Protein AF-A0AA35YZM8-F1 (afdb_monomer)

Radius of gyration: 15.45 Å; Cα contacts (8 Å, |Δi|>4): 101; chains: 1; bounding box: 38×28×40 Å

Nearest PDB structures (foldseek):
  7d4c-assembly1_A-2  TM=4.946E-01  e=1.809E+00  Trichoderma viride
  7c3h-assembly1_B  TM=4.904E-01  e=2.523E+00  Trichoderma viride
  3m4a-assembly1_A  TM=4.703E-01  e=7.823E+00  Deinococcus radiodurans
  7tgn-assembly2_D  TM=3.824E-01  e=3.293E+00  Streptomyces violaceus
  2x0q-assembly1_A  TM=4.497E-01  e=8.361E+00  Bordetella bronchiseptica

Organism: Lactuca saligna (NCBI:txid75948)

Sequence (103 aa):
MYKELVIEFLATMTFSRKDGIYPNNNLTFCLGGERRTLSLADFTLRMGIYLSSEVHSKPNQQYIAGFLRNIEGFKVDLHWNAIVNGVYEKGTAQESNIRSPIH

Structure (mmCIF, N/CA/C/O backbone):
data_AF-A0AA35YZM8-F1
#
_entry.id   AF-A0AA35YZM8-F1
#
loop_
_atom_site.group_PDB
_atom_site.id
_atom_site.type_symbol
_atom_site.label_atom_id
_atom_site.label_alt_id
_atom_site.label_comp_id
_atom_site.label_asym_id
_atom_site.label_entity_id
_atom_site.label_seq_id
_atom_site.pdbx_PDB_ins_code
_atom_site.Cartn_x
_atom_site.Cartn_y
_atom_site.Cartn_z
_atom_site.occupancy
_atom_site.B_iso_or_equiv
_atom_site.auth_seq_id
_atom_site.auth_comp_id
_atom_site.auth_asym_id
_atom_site.auth_atom_id
_atom_site.pdbx_PDB_model_num
ATOM 1 N N . MET A 1 1 ? -6.212 4.476 22.472 1.00 55.34 1 MET A N 1
ATOM 2 C CA . MET A 1 1 ? -7.465 4.763 21.748 1.00 55.34 1 MET A CA 1
ATOM 3 C C . MET A 1 1 ? -7.122 4.893 20.271 1.00 55.34 1 MET A C 1
ATOM 5 O O . MET A 1 1 ? -6.825 5.991 19.850 1.00 55.34 1 MET A O 1
ATOM 9 N N . TYR A 1 2 ? -7.000 3.765 19.564 1.00 70.56 2 TYR A N 1
ATOM 10 C CA . TYR A 1 2 ? -6.620 3.659 18.132 1.00 70.56 2 TYR A CA 1
ATOM 11 C C . TYR A 1 2 ? -6.721 2.200 17.649 1.00 70.56 2 TYR A C 1
ATOM 13 O O . TYR A 1 2 ? -6.815 1.956 16.452 1.00 70.56 2 TYR A O 1
ATOM 21 N N . LYS A 1 3 ? -6.726 1.217 18.565 1.00 86.25 3 LYS A N 1
ATOM 22 C CA . LYS A 1 3 ? -6.845 -0.212 18.241 1.00 86.25 3 LYS A CA 1
ATOM 23 C C . LYS A 1 3 ? -8.129 -0.516 17.469 1.00 86.25 3 LYS A C 1
ATOM 25 O O . LYS A 1 3 ? -8.097 -1.300 16.533 1.00 86.25 3 LYS A O 1
ATOM 30 N N . GLU A 1 4 ? -9.230 0.126 17.834 1.00 87.88 4 GLU A N 1
ATOM 31 C CA . GLU A 1 4 ? -10.535 -0.020 17.192 1.00 87.88 4 GLU A CA 1
ATOM 32 C C . GLU A 1 4 ? -10.489 0.445 15.732 1.00 87.88 4 GLU A C 1
ATOM 34 O O . GLU A 1 4 ? -10.966 -0.260 14.851 1.00 87.88 4 GLU A O 1
ATOM 39 N N . LEU A 1 5 ? -9.825 1.575 15.469 1.00 85.94 5 LEU A N 1
ATOM 40 C CA . LEU A 1 5 ? -9.623 2.110 14.120 1.00 85.94 5 LEU A CA 1
ATOM 41 C C . LEU A 1 5 ? -8.694 1.223 13.282 1.00 85.94 5 LEU A C 1
ATOM 43 O O . LEU A 1 5 ? -8.936 1.020 12.097 1.00 85.94 5 LEU A O 1
ATOM 47 N N . VAL A 1 6 ? -7.652 0.656 13.897 1.00 85.75 6 VAL A N 1
ATOM 48 C CA . VAL A 1 6 ? -6.757 -0.302 13.230 1.00 85.75 6 VAL A CA 1
ATOM 49 C C . VAL A 1 6 ? -7.501 -1.592 12.886 1.00 85.75 6 VAL A C 1
ATOM 51 O O . VAL A 1 6 ? -7.370 -2.092 11.774 1.00 85.75 6 VAL A O 1
ATOM 54 N N . ILE A 1 7 ? -8.304 -2.124 13.811 1.00 88.94 7 ILE A N 1
ATOM 55 C CA . ILE A 1 7 ? -9.121 -3.320 13.569 1.00 88.94 7 ILE A CA 1
ATOM 56 C C . ILE A 1 7 ? -10.137 -3.052 12.459 1.00 88.94 7 ILE A C 1
ATOM 58 O O . ILE A 1 7 ? -10.265 -3.874 11.557 1.00 88.94 7 ILE A O 1
ATOM 62 N N . GLU A 1 8 ? -10.829 -1.913 12.497 1.00 91.12 8 GLU A N 1
ATOM 63 C CA . GLU A 1 8 ? -11.787 -1.527 11.461 1.00 91.12 8 GLU A CA 1
ATOM 64 C C . GLU A 1 8 ? -11.110 -1.430 10.092 1.00 91.12 8 GLU A C 1
ATOM 66 O O . GLU A 1 8 ? -11.586 -2.038 9.132 1.00 91.12 8 GLU A O 1
ATOM 71 N N . PHE A 1 9 ? -9.970 -0.741 10.011 1.00 89.69 9 PHE A N 1
ATOM 72 C CA . PHE A 1 9 ? -9.183 -0.652 8.788 1.00 89.69 9 PHE A CA 1
ATOM 73 C C . PHE A 1 9 ? -8.826 -2.048 8.261 1.00 89.69 9 PHE A C 1
ATOM 75 O O . PHE A 1 9 ? -9.155 -2.379 7.125 1.00 89.69 9 PHE A O 1
ATOM 82 N N . LEU A 1 10 ? -8.220 -2.898 9.096 1.00 87.31 10 LEU A N 1
ATOM 83 C CA . LEU A 1 10 ? -7.782 -4.239 8.698 1.00 87.31 10 LEU A CA 1
ATOM 84 C C . LEU A 1 10 ? -8.948 -5.147 8.285 1.00 87.31 10 LEU A C 1
ATOM 86 O O . LEU A 1 10 ? -8.799 -5.940 7.359 1.00 87.31 10 LEU A O 1
ATOM 90 N N . ALA A 1 11 ? -10.104 -5.028 8.939 1.00 90.94 11 ALA A N 1
ATOM 91 C CA . ALA A 1 11 ? -11.284 -5.841 8.650 1.00 90.94 11 ALA A CA 1
ATOM 92 C C . ALA A 1 11 ? -12.032 -5.405 7.379 1.00 90.94 11 ALA A C 1
ATOM 94 O O . ALA A 1 11 ? -12.797 -6.189 6.819 1.00 90.94 11 ALA A O 1
ATOM 95 N N . THR A 1 12 ? -11.847 -4.161 6.933 1.00 92.56 12 THR A N 1
ATOM 96 C CA . THR A 1 12 ? -12.625 -3.567 5.830 1.00 92.56 12 THR A CA 1
ATOM 97 C C . THR A 1 12 ? -11.790 -3.207 4.607 1.00 92.56 12 THR A C 1
ATOM 99 O O . THR A 1 12 ? -12.354 -2.867 3.563 1.00 92.56 12 THR A O 1
ATOM 102 N N . MET A 1 13 ? -10.462 -3.278 4.712 1.00 89.94 13 MET A N 1
ATOM 103 C CA . MET A 1 13 ? -9.557 -2.980 3.615 1.00 89.94 13 MET A CA 1
ATOM 104 C C . MET A 1 13 ? -9.756 -3.959 2.454 1.00 89.94 13 MET A C 1
ATOM 106 O O . MET A 1 13 ? -9.644 -5.174 2.599 1.00 89.94 13 MET A O 1
ATOM 110 N N . THR A 1 14 ? -9.997 -3.410 1.269 1.00 87.06 14 THR A N 1
ATOM 111 C CA . THR A 1 14 ? -10.153 -4.158 0.023 1.00 87.06 14 THR A CA 1
ATOM 112 C C . THR A 1 14 ? -9.396 -3.471 -1.105 1.00 87.06 14 THR A C 1
ATOM 114 O O . THR A 1 14 ? -9.346 -2.242 -1.190 1.00 87.06 14 THR A O 1
ATOM 117 N N . PHE A 1 15 ? -8.814 -4.284 -1.987 1.00 81.44 15 PHE A N 1
ATOM 118 C CA . PHE A 1 15 ? -8.134 -3.816 -3.188 1.00 81.44 15 PHE A CA 1
ATOM 119 C C . PHE A 1 15 ? -8.980 -4.129 -4.416 1.00 81.44 15 PHE A C 1
ATOM 121 O O . PHE A 1 15 ? -9.350 -5.285 -4.636 1.00 81.44 15 PHE A O 1
ATOM 128 N N . SER A 1 16 ? -9.258 -3.126 -5.250 1.00 73.94 16 SER A N 1
ATOM 129 C CA . SER A 1 16 ? -9.793 -3.406 -6.580 1.00 73.94 16 SER A CA 1
ATOM 130 C C . SER A 1 16 ? -8.640 -3.800 -7.497 1.00 73.94 16 SER A C 1
ATOM 132 O O . SER A 1 16 ? -7.606 -3.136 -7.551 1.00 73.94 16 SER A O 1
ATOM 134 N N . ARG A 1 17 ? -8.803 -4.926 -8.199 1.00 61.62 17 ARG A N 1
ATOM 135 C CA . ARG A 1 17 ? -7.790 -5.530 -9.078 1.00 61.62 17 ARG A CA 1
ATOM 136 C C . ARG A 1 17 ? -7.658 -4.746 -10.392 1.00 61.62 17 ARG A C 1
ATOM 138 O O . ARG A 1 17 ? -7.804 -5.302 -11.473 1.00 61.62 17 ARG A O 1
ATOM 145 N N . LYS A 1 18 ? -7.475 -3.431 -10.290 1.00 58.44 18 LYS A N 1
ATOM 146 C CA . LYS A 1 18 ? -7.219 -2.542 -11.418 1.00 58.44 18 LYS A CA 1
ATOM 147 C C . LYS A 1 18 ? -5.722 -2.501 -11.690 1.00 58.44 18 LYS A C 1
ATOM 149 O O . LYS A 1 18 ? -4.901 -2.684 -10.798 1.00 58.44 18 LYS A O 1
ATOM 154 N N . ASP A 1 19 ? -5.400 -2.281 -12.950 1.00 56.78 19 ASP A N 1
ATOM 155 C CA . ASP A 1 19 ? -4.064 -2.228 -13.524 1.00 56.78 19 ASP A CA 1
ATOM 156 C C . ASP A 1 19 ? -3.104 -1.230 -12.834 1.00 56.78 19 ASP A C 1
ATOM 158 O O . ASP A 1 19 ? -2.906 -0.111 -13.302 1.00 56.78 19 ASP A O 1
ATOM 162 N N . GLY A 1 20 ? -2.471 -1.637 -11.730 1.00 57.59 20 GLY A N 1
ATOM 163 C CA . GLY A 1 20 ? -1.398 -0.888 -11.058 1.00 57.59 20 GLY A CA 1
ATOM 164 C C . GLY A 1 20 ? -1.780 -0.242 -9.718 1.00 57.59 20 GLY A C 1
ATOM 165 O O . GLY A 1 20 ? -2.924 -0.309 -9.270 1.00 57.59 20 GLY A O 1
ATOM 166 N N . ILE A 1 21 ? -0.807 0.415 -9.068 1.00 59.50 21 ILE A N 1
ATOM 167 C CA . ILE A 1 21 ? -1.036 1.170 -7.813 1.00 59.50 21 ILE A CA 1
ATOM 168 C C . ILE A 1 21 ? -1.565 2.589 -8.011 1.00 59.50 21 ILE A C 1
ATOM 170 O O . ILE A 1 21 ? -2.090 3.172 -7.065 1.00 59.50 21 ILE A O 1
ATOM 174 N N . TYR A 1 22 ? -1.407 3.127 -9.217 1.00 63.81 22 TYR A N 1
ATOM 175 C CA . TYR A 1 22 ? -1.718 4.511 -9.569 1.00 63.81 22 TYR A CA 1
ATOM 176 C C . TYR A 1 22 ? -3.125 4.772 -10.123 1.00 63.81 22 TYR A C 1
ATOM 178 O O . TYR A 1 22 ? -3.508 5.940 -10.131 1.00 63.81 22 TYR A O 1
ATOM 186 N N . PRO A 1 23 ? -3.922 3.788 -10.600 1.00 63.00 23 PRO A N 1
ATOM 187 C CA . PRO A 1 23 ? -5.312 4.067 -10.917 1.00 63.00 23 PRO A CA 1
ATOM 188 C C . PRO A 1 23 ? -6.025 4.590 -9.672 1.00 63.00 23 PRO A C 1
ATOM 190 O O . PRO A 1 23 ? -5.947 3.988 -8.597 1.00 63.00 23 PRO A O 1
ATOM 193 N N . ASN A 1 24 ? -6.746 5.696 -9.839 1.00 68.00 24 ASN A N 1
ATOM 194 C CA . ASN A 1 24 ? -7.590 6.255 -8.793 1.00 68.00 24 ASN A CA 1
ATOM 195 C C . ASN A 1 24 ? -8.508 5.161 -8.220 1.00 68.00 24 ASN A C 1
ATOM 197 O O . ASN A 1 24 ? -9.109 4.383 -8.971 1.00 68.00 24 ASN A O 1
ATOM 201 N N . ASN A 1 25 ? -8.659 5.155 -6.894 1.00 72.94 25 ASN A N 1
ATOM 202 C CA . ASN A 1 25 ? -9.644 4.3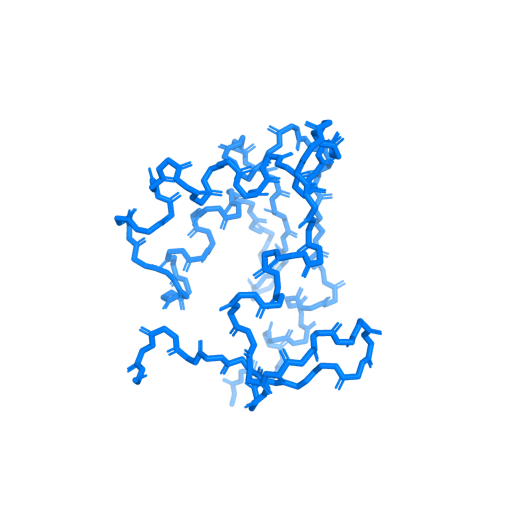48 -6.170 1.00 72.94 25 ASN A CA 1
ATOM 203 C C . ASN A 1 25 ? -9.399 2.827 -6.206 1.00 72.94 25 ASN A C 1
ATOM 205 O O . ASN A 1 25 ? -10.340 2.046 -6.375 1.00 72.94 25 ASN A O 1
ATOM 209 N N . ASN A 1 26 ? -8.144 2.391 -6.060 1.00 81.31 26 ASN A N 1
ATOM 210 C CA . ASN A 1 26 ? -7.803 0.967 -5.970 1.00 81.31 26 ASN A CA 1
ATOM 211 C C . ASN A 1 26 ? -7.753 0.410 -4.538 1.00 81.31 26 ASN A C 1
ATOM 213 O O . ASN A 1 26 ? -7.739 -0.808 -4.388 1.00 81.31 26 ASN A O 1
ATOM 217 N N . LEU A 1 27 ? -7.796 1.267 -3.516 1.00 86.88 27 LEU A N 1
ATOM 218 C CA . LEU A 1 27 ? -7.868 0.902 -2.107 1.00 86.88 27 LEU A CA 1
ATOM 219 C C . LEU A 1 27 ? -9.142 1.483 -1.481 1.00 86.88 27 LEU A C 1
ATOM 221 O O . LEU A 1 27 ? -9.359 2.696 -1.511 1.00 86.88 27 LEU A O 1
ATOM 225 N N . THR A 1 28 ? -9.956 0.628 -0.868 1.00 90.94 28 THR A N 1
ATOM 226 C CA . THR A 1 28 ? -11.166 1.015 -0.128 1.00 90.94 28 THR A CA 1
ATOM 227 C C . THR A 1 28 ? -11.112 0.433 1.279 1.00 90.94 28 THR A C 1
ATOM 229 O O . THR A 1 28 ? -10.771 -0.733 1.442 1.00 90.94 28 THR A O 1
ATOM 232 N N . PHE A 1 29 ? -11.459 1.224 2.293 1.00 92.75 29 PHE A N 1
ATOM 233 C CA . PHE A 1 29 ? -11.519 0.799 3.699 1.00 92.75 29 PHE A CA 1
ATOM 234 C C . PHE A 1 29 ? -12.505 1.674 4.480 1.00 92.75 29 PHE A C 1
ATOM 236 O O . PHE A 1 29 ? -12.924 2.726 3.994 1.00 92.75 29 PHE A O 1
ATOM 243 N N . CYS A 1 30 ? -12.867 1.258 5.688 1.00 92.19 30 CYS A N 1
ATOM 244 C CA . CYS A 1 30 ? -13.580 2.080 6.659 1.00 92.19 30 CYS A CA 1
ATOM 245 C C . CYS A 1 30 ? -12.613 2.603 7.724 1.00 92.19 30 CYS A C 1
ATOM 247 O O . CYS A 1 30 ? -11.679 1.907 8.124 1.00 92.19 30 CYS A O 1
ATOM 249 N N . LEU A 1 31 ? -12.834 3.840 8.162 1.00 90.38 31 LEU A N 1
ATOM 250 C CA . LEU A 1 31 ? -12.129 4.436 9.290 1.00 90.38 31 LEU A CA 1
ATOM 251 C C . LEU A 1 31 ? -13.073 5.396 10.019 1.00 90.38 31 LEU A C 1
ATOM 253 O O . LEU A 1 31 ? -13.569 6.348 9.418 1.00 90.38 31 LEU A O 1
ATOM 257 N N . GLY A 1 32 ? -13.326 5.147 11.301 1.00 90.06 32 GLY A N 1
ATOM 258 C CA . GLY A 1 32 ? -14.276 5.912 12.105 1.00 90.06 32 GLY A CA 1
ATOM 259 C C . GLY A 1 32 ? -15.720 5.779 11.615 1.00 90.06 32 GLY A C 1
ATOM 260 O O . GLY A 1 32 ? -16.472 6.744 11.697 1.00 90.06 32 GLY A O 1
ATOM 261 N N . GLY A 1 33 ? -16.103 4.628 11.050 1.00 90.44 33 GLY A N 1
ATOM 262 C CA . GLY A 1 33 ? -17.425 4.413 10.452 1.00 90.44 33 GLY A CA 1
ATOM 263 C C . GLY A 1 33 ? -17.611 5.033 9.062 1.00 90.44 33 GLY A C 1
ATOM 264 O O . GLY A 1 33 ? -18.653 4.834 8.437 1.00 90.44 33 GLY A O 1
ATOM 265 N N . GLU A 1 34 ? -16.612 5.745 8.535 1.00 93.12 34 GLU A N 1
ATOM 266 C CA . GLU A 1 34 ? -16.676 6.344 7.205 1.00 93.12 34 GLU A CA 1
ATOM 267 C C . GLU A 1 34 ? -15.946 5.496 6.170 1.00 93.12 34 GLU A C 1
ATOM 269 O O . GLU A 1 34 ? -14.772 5.151 6.325 1.00 93.12 34 GLU A O 1
ATOM 274 N N . ARG A 1 35 ? -16.619 5.226 5.048 1.00 93.25 35 ARG A N 1
ATOM 275 C CA . ARG A 1 35 ? -15.991 4.568 3.904 1.00 93.25 35 ARG A CA 1
ATOM 276 C C . ARG A 1 35 ? -15.084 5.552 3.171 1.00 93.25 35 ARG A C 1
ATOM 278 O O . ARG A 1 35 ? -15.533 6.575 2.659 1.00 93.25 35 ARG A O 1
ATOM 285 N N . ARG A 1 36 ? -13.807 5.203 3.071 1.00 90.50 36 ARG A N 1
ATOM 286 C CA . ARG A 1 36 ? -12.780 5.941 2.339 1.00 90.50 36 ARG A CA 1
ATOM 287 C C . ARG A 1 36 ? -12.352 5.153 1.111 1.00 90.50 36 ARG A C 1
ATOM 289 O O . ARG A 1 36 ? -12.431 3.926 1.062 1.00 90.50 36 ARG A O 1
ATOM 296 N N . THR A 1 37 ? -11.936 5.864 0.073 1.00 90.44 37 THR A N 1
ATOM 297 C CA . THR A 1 37 ? -11.406 5.264 -1.150 1.00 90.44 37 THR A CA 1
ATOM 298 C C . THR A 1 37 ? -10.324 6.171 -1.714 1.00 90.44 37 THR A C 1
ATOM 300 O O . THR A 1 37 ? -10.524 7.381 -1.798 1.00 90.44 37 THR A O 1
ATOM 303 N N . LEU A 1 38 ? -9.171 5.594 -2.039 1.00 88.06 38 LEU A N 1
ATOM 304 C CA . LEU A 1 38 ? -8.022 6.304 -2.593 1.00 88.06 38 LEU A CA 1
ATOM 305 C C . LEU A 1 38 ? -7.123 5.357 -3.394 1.00 88.06 38 LEU A C 1
ATOM 307 O O . LEU A 1 38 ? -7.389 4.157 -3.476 1.00 88.06 38 LEU A O 1
ATOM 311 N N . SER A 1 39 ? -6.087 5.898 -4.032 1.00 85.62 39 SER A N 1
ATOM 312 C CA . SER A 1 39 ? -5.036 5.069 -4.617 1.00 85.62 39 SER A CA 1
ATOM 313 C C . SER A 1 39 ? -4.099 4.523 -3.526 1.00 85.62 39 SER A C 1
ATOM 315 O O . SER A 1 39 ? -3.925 5.136 -2.469 1.00 85.62 39 SER A O 1
ATOM 317 N N . LEU A 1 40 ? -3.457 3.379 -3.774 1.00 80.25 40 LEU A N 1
ATOM 318 C CA . LEU A 1 40 ? -2.421 2.834 -2.895 1.00 80.25 40 LEU A CA 1
ATOM 319 C C . LEU A 1 40 ? -1.224 3.793 -2.797 1.00 80.25 40 LEU A C 1
ATOM 321 O O . LEU A 1 40 ? -0.645 3.940 -1.723 1.00 80.25 40 LEU A O 1
ATOM 325 N N . ALA A 1 41 ? -0.914 4.511 -3.880 1.00 83.69 41 ALA A N 1
ATOM 326 C CA . ALA A 1 41 ? 0.070 5.590 -3.869 1.00 83.69 41 ALA A CA 1
ATOM 327 C C . ALA A 1 41 ? -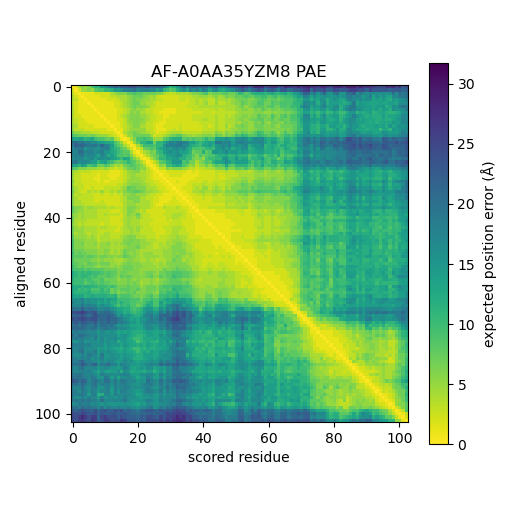0.299 6.671 -2.835 1.00 83.69 41 ALA A C 1
ATOM 329 O O . ALA A 1 41 ? 0.467 6.907 -1.902 1.00 83.69 41 ALA A O 1
ATOM 330 N N . ASP A 1 42 ? -1.504 7.243 -2.918 1.00 87.00 42 ASP A N 1
ATOM 331 C CA . ASP A 1 42 ? -1.972 8.266 -1.969 1.00 87.00 42 ASP A CA 1
ATOM 332 C C . ASP A 1 42 ? -1.998 7.753 -0.528 1.00 87.00 42 ASP A C 1
ATOM 334 O O . ASP A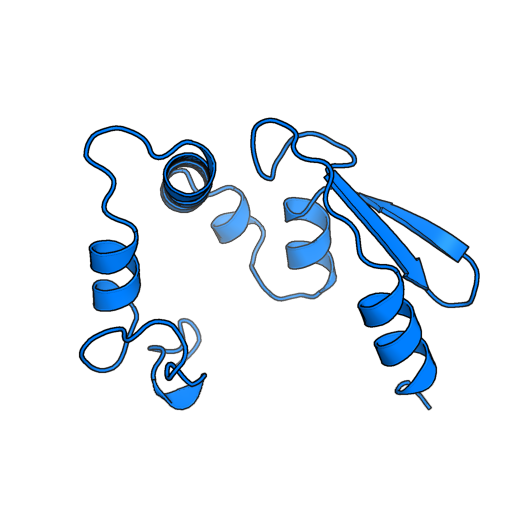 1 42 ? -1.726 8.506 0.408 1.00 87.00 42 ASP A O 1
ATOM 338 N N . PHE A 1 43 ? -2.326 6.472 -0.338 1.00 86.62 43 PHE A N 1
ATOM 339 C CA . PHE A 1 43 ? -2.379 5.863 0.985 1.00 86.62 43 PHE A CA 1
ATOM 340 C C . PHE A 1 43 ? -0.990 5.813 1.604 1.00 86.62 43 PHE A C 1
ATOM 342 O O . PHE A 1 43 ? -0.795 6.303 2.712 1.00 86.62 43 PHE A O 1
ATOM 349 N N . THR A 1 44 ? -0.013 5.281 0.870 1.00 84.19 44 THR A N 1
ATOM 350 C CA . THR A 1 44 ? 1.363 5.175 1.366 1.00 84.19 44 THR A CA 1
ATOM 351 C C . THR A 1 44 ? 1.985 6.537 1.669 1.00 84.19 44 THR A C 1
ATOM 353 O O . THR A 1 44 ? 2.659 6.672 2.688 1.00 84.19 44 THR A O 1
ATOM 356 N N . LEU A 1 45 ? 1.683 7.561 0.862 1.00 87.00 45 LEU A N 1
ATOM 357 C CA . LEU A 1 45 ? 2.111 8.939 1.116 1.00 87.00 45 LEU A CA 1
ATOM 358 C C . LEU A 1 45 ? 1.471 9.517 2.381 1.00 87.00 45 LEU A C 1
ATOM 360 O O . LEU A 1 45 ? 2.166 10.069 3.229 1.00 87.00 45 LEU A O 1
ATOM 364 N N . ARG A 1 46 ? 0.148 9.376 2.544 1.00 87.38 46 ARG A N 1
ATOM 365 C CA . ARG A 1 46 ? -0.573 9.893 3.723 1.00 87.38 46 ARG A CA 1
ATOM 366 C C . ARG A 1 46 ? -0.175 9.194 5.017 1.00 87.38 46 ARG A C 1
ATOM 368 O O . ARG A 1 46 ? -0.189 9.825 6.067 1.00 87.38 46 ARG A O 1
ATOM 375 N N . MET A 1 47 ? 0.172 7.913 4.936 1.00 84.00 47 MET A N 1
ATOM 376 C CA . MET A 1 47 ? 0.673 7.137 6.068 1.00 84.00 47 MET A CA 1
ATOM 377 C C . MET A 1 47 ? 2.156 7.400 6.365 1.00 84.00 47 MET A C 1
ATOM 379 O O . MET A 1 47 ? 2.668 6.869 7.345 1.00 84.00 47 MET A O 1
ATOM 383 N N . GLY A 1 48 ? 2.850 8.191 5.538 1.00 82.06 48 GLY A N 1
ATOM 384 C CA . GLY A 1 48 ? 4.278 8.469 5.698 1.00 82.06 48 GLY A CA 1
ATOM 385 C C . GLY A 1 48 ? 5.172 7.248 5.468 1.00 82.06 48 GLY A C 1
ATOM 386 O O . GLY A 1 48 ? 6.289 7.219 5.968 1.00 82.06 48 GLY A O 1
ATOM 387 N N . ILE A 1 49 ? 4.684 6.237 4.739 1.00 82.88 49 ILE A N 1
ATOM 388 C CA . ILE A 1 49 ? 5.433 5.005 4.440 1.00 82.88 49 ILE A CA 1
ATOM 389 C C . ILE A 1 49 ? 6.523 5.282 3.400 1.00 82.88 49 ILE A C 1
ATOM 391 O O . ILE A 1 49 ? 7.611 4.724 3.481 1.00 82.88 49 ILE A O 1
ATOM 395 N N . TYR A 1 50 ? 6.223 6.148 2.433 1.00 82.69 50 TYR A N 1
ATOM 396 C CA . TYR A 1 50 ? 7.143 6.551 1.375 1.00 82.69 50 TYR A CA 1
ATOM 397 C C . TYR A 1 50 ? 7.092 8.063 1.170 1.00 82.69 50 TYR A C 1
ATOM 399 O O . TYR A 1 50 ? 6.062 8.706 1.392 1.00 82.69 50 TYR A O 1
ATOM 407 N N . LEU A 1 51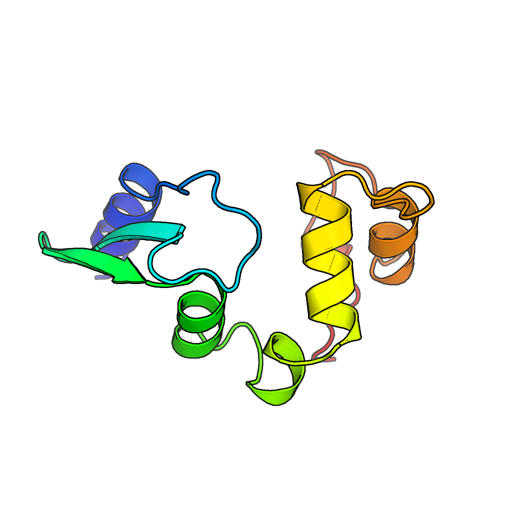 ? 8.188 8.623 0.669 1.00 83.88 51 LEU A N 1
ATOM 408 C CA . LEU A 1 51 ? 8.247 9.981 0.152 1.00 83.88 51 LEU A CA 1
ATOM 409 C C . LEU A 1 51 ? 7.591 10.061 -1.233 1.00 83.88 51 LEU A C 1
ATOM 411 O O . LEU A 1 51 ? 7.586 9.106 -2.012 1.00 83.88 51 LEU A O 1
ATOM 415 N N . SER A 1 52 ? 7.107 11.253 -1.590 1.00 83.81 52 SER A N 1
ATOM 416 C CA . SER A 1 52 ? 6.562 11.533 -2.930 1.00 83.81 52 SER A CA 1
ATOM 417 C C . SER A 1 52 ? 7.555 11.181 -4.047 1.00 83.81 52 SER A C 1
ATOM 419 O O . SER A 1 52 ? 7.190 10.548 -5.040 1.00 83.81 52 SER A O 1
ATOM 421 N N . SER A 1 53 ? 8.838 11.490 -3.842 1.00 82.44 53 SER A N 1
ATOM 422 C CA . SER A 1 53 ? 9.921 11.137 -4.765 1.00 82.44 53 SER A CA 1
ATOM 423 C C . SER A 1 53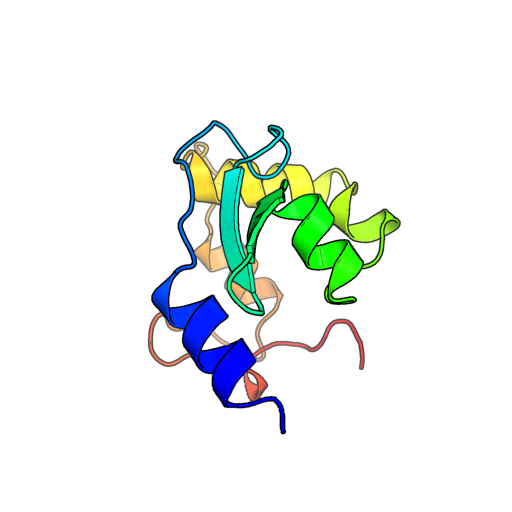 ? 10.080 9.628 -4.965 1.00 82.44 53 SER A C 1
ATOM 425 O O . SER A 1 53 ? 10.431 9.203 -6.062 1.00 82.44 53 SER A O 1
ATOM 427 N N . GLU A 1 54 ? 9.802 8.814 -3.945 1.00 80.94 54 GLU A N 1
ATOM 428 C CA . GLU A 1 54 ? 9.927 7.354 -3.988 1.00 80.94 54 GLU A CA 1
ATOM 429 C C . GLU A 1 54 ? 8.704 6.706 -4.645 1.00 80.94 54 GLU A C 1
ATOM 431 O O . GLU A 1 54 ? 8.852 5.857 -5.530 1.00 80.94 54 GLU A O 1
ATOM 436 N N . VAL A 1 55 ? 7.493 7.140 -4.273 1.00 81.00 55 VAL A N 1
ATOM 437 C CA . VAL A 1 55 ? 6.224 6.647 -4.843 1.00 81.00 55 VAL A CA 1
ATOM 438 C C . VAL A 1 55 ? 6.125 6.948 -6.331 1.00 81.00 55 VAL A C 1
ATOM 440 O O . VAL A 1 55 ? 5.631 6.119 -7.091 1.00 81.00 55 VAL A O 1
ATOM 443 N N . HIS A 1 56 ? 6.615 8.103 -6.776 1.00 80.69 56 HIS A N 1
ATOM 444 C CA . HIS A 1 56 ? 6.589 8.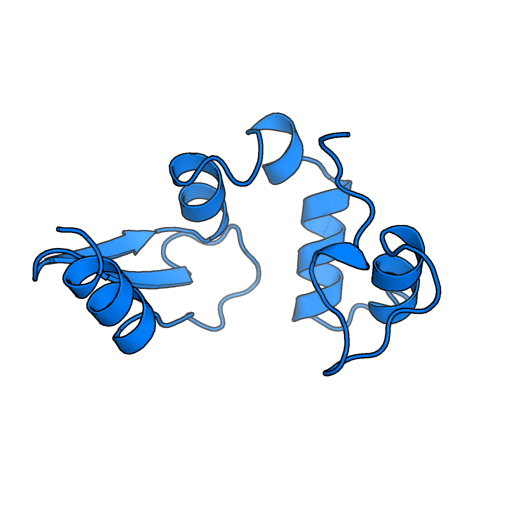486 -8.188 1.00 80.69 56 HIS A CA 1
ATOM 445 C C . HIS A 1 56 ? 7.873 8.131 -8.946 1.00 80.69 56 HIS A C 1
ATOM 447 O O . HIS A 1 56 ? 7.992 8.447 -10.131 1.00 80.69 56 HIS A O 1
ATOM 453 N N . SER A 1 57 ? 8.821 7.441 -8.305 1.00 80.44 57 SER A N 1
ATOM 454 C CA . SER A 1 57 ? 10.039 6.999 -8.975 1.00 80.44 57 SER A CA 1
ATOM 455 C C . SER A 1 57 ? 9.734 5.925 -10.029 1.00 80.44 57 SER A C 1
ATOM 457 O O . SER A 1 57 ? 8.956 4.992 -9.811 1.00 80.44 57 SER A O 1
ATOM 459 N N . LYS A 1 58 ? 10.389 6.029 -11.190 1.00 75.38 58 LYS A N 1
ATOM 460 C CA . LYS A 1 58 ? 10.288 5.035 -12.270 1.00 75.38 58 LYS A CA 1
ATOM 461 C C . LYS A 1 58 ? 10.632 3.603 -11.805 1.00 75.38 58 LYS A C 1
ATOM 463 O O . LYS A 1 58 ? 9.908 2.691 -12.204 1.00 75.38 58 LYS A O 1
ATOM 468 N N . PRO A 1 59 ? 11.651 3.374 -10.948 1.00 71.81 59 PRO A N 1
ATOM 469 C CA . PRO A 1 59 ? 11.925 2.045 -10.400 1.00 71.81 59 PRO A CA 1
ATOM 470 C C . PRO A 1 59 ? 10.762 1.472 -9.582 1.00 71.81 59 PRO A C 1
ATOM 472 O O . PRO A 1 59 ? 10.414 0.308 -9.761 1.00 71.81 59 PRO A O 1
ATOM 475 N N . ASN A 1 60 ? 10.114 2.281 -8.739 1.00 72.50 60 ASN A N 1
ATOM 476 C CA . ASN A 1 60 ? 8.987 1.824 -7.923 1.00 72.50 60 ASN A CA 1
ATOM 477 C C . ASN A 1 60 ? 7.745 1.525 -8.785 1.00 72.50 60 ASN A C 1
ATOM 479 O O . ASN A 1 60 ? 7.088 0.498 -8.622 1.00 72.50 60 ASN A O 1
ATOM 483 N N . GLN A 1 61 ? 7.485 2.355 -9.800 1.00 73.38 61 GLN A N 1
ATOM 484 C CA . GLN A 1 61 ? 6.445 2.095 -10.803 1.00 73.38 61 GLN A CA 1
ATOM 485 C C . GLN A 1 61 ? 6.655 0.756 -11.523 1.00 73.38 61 GLN A C 1
ATOM 487 O O . GLN A 1 61 ? 5.714 -0.026 -11.685 1.00 73.38 61 GLN A O 1
ATOM 492 N N . GLN A 1 62 ? 7.894 0.484 -11.942 1.00 70.44 62 GLN A N 1
ATOM 493 C CA . GLN A 1 62 ? 8.274 -0.761 -12.609 1.00 70.44 62 GLN A CA 1
ATOM 494 C C . GLN A 1 62 ? 8.180 -1.970 -11.673 1.00 70.44 62 GLN A C 1
ATOM 496 O O . GLN A 1 62 ? 7.676 -3.006 -12.098 1.00 70.44 62 GLN A O 1
ATOM 501 N N . TYR A 1 63 ? 8.598 -1.830 -10.411 1.00 70.19 63 TYR A N 1
ATOM 502 C CA . TYR A 1 63 ? 8.484 -2.868 -9.381 1.00 70.19 63 TYR A CA 1
ATOM 503 C C . TYR A 1 63 ? 7.036 -3.329 -9.206 1.00 70.19 63 TYR A C 1
ATOM 505 O O . TYR A 1 63 ? 6.718 -4.509 -9.357 1.00 70.19 63 TYR A O 1
ATOM 513 N N . ILE A 1 64 ? 6.140 -2.377 -8.958 1.00 70.38 64 ILE A N 1
ATOM 514 C CA . ILE A 1 64 ? 4.718 -2.643 -8.765 1.00 70.38 64 ILE A CA 1
ATOM 515 C C . ILE A 1 64 ? 4.105 -3.305 -10.001 1.00 70.38 64 ILE A C 1
ATOM 517 O O . ILE A 1 64 ? 3.354 -4.275 -9.887 1.00 70.38 64 ILE A O 1
ATOM 521 N N . ALA A 1 65 ? 4.403 -2.772 -11.189 1.00 66.44 65 ALA A N 1
ATOM 522 C CA . ALA A 1 65 ? 3.889 -3.322 -12.435 1.00 66.44 65 ALA A CA 1
ATOM 523 C C . ALA A 1 65 ? 4.405 -4.753 -12.659 1.00 66.44 65 ALA A C 1
ATOM 525 O O . ALA A 1 65 ? 3.626 -5.621 -13.046 1.00 66.44 65 ALA A O 1
ATOM 526 N N . GLY A 1 66 ? 5.682 -5.007 -12.357 1.00 64.50 66 GLY A N 1
ATOM 527 C CA . GLY A 1 66 ? 6.314 -6.325 -12.396 1.00 64.50 66 GLY A CA 1
ATOM 528 C C . GLY A 1 66 ? 5.647 -7.327 -11.460 1.00 64.50 66 GLY A C 1
ATOM 529 O O . GLY A 1 66 ? 5.309 -8.427 -11.889 1.00 64.50 66 GLY A O 1
ATOM 530 N N . PHE A 1 67 ? 5.383 -6.920 -10.217 1.00 63.84 67 PHE A N 1
ATOM 531 C CA . PHE A 1 67 ? 4.718 -7.744 -9.207 1.00 63.84 67 PHE A CA 1
ATOM 532 C C . PHE A 1 67 ? 3.262 -8.076 -9.569 1.00 63.84 67 PHE A C 1
ATOM 534 O O . PHE A 1 67 ? 2.826 -9.213 -9.406 1.00 63.84 67 PHE A O 1
ATOM 541 N N . LEU A 1 68 ? 2.501 -7.100 -10.077 1.00 62.84 68 LEU A N 1
ATOM 542 C CA . LEU A 1 68 ? 1.079 -7.276 -10.396 1.00 62.84 68 LEU A CA 1
ATOM 543 C C . LEU A 1 68 ? 0.837 -8.016 -11.713 1.00 62.84 68 LEU A C 1
ATOM 545 O O . LEU A 1 68 ? -0.141 -8.753 -11.826 1.00 62.84 68 LEU A O 1
ATOM 549 N N . ARG A 1 69 ? 1.685 -7.787 -12.721 1.00 59.25 69 ARG A N 1
ATOM 550 C CA . ARG A 1 69 ? 1.475 -8.297 -14.085 1.00 59.25 69 ARG A CA 1
ATOM 551 C C . ARG A 1 69 ? 2.366 -9.474 -14.445 1.00 59.25 69 ARG A C 1
ATOM 553 O O . ARG A 1 69 ? 2.231 -9.985 -15.550 1.00 59.25 69 ARG A O 1
ATOM 560 N N . ASN A 1 70 ? 3.241 -9.900 -13.533 1.00 57.03 70 ASN A N 1
ATOM 561 C CA . ASN A 1 70 ? 4.212 -10.958 -13.787 1.00 57.03 70 ASN A CA 1
ATOM 562 C C . ASN A 1 70 ? 4.987 -10.661 -15.086 1.00 57.03 70 ASN A C 1
ATOM 564 O O . ASN A 1 70 ? 5.037 -11.482 -16.000 1.00 57.03 70 ASN A O 1
ATOM 568 N N . ILE A 1 71 ? 5.486 -9.419 -15.204 1.00 57.78 71 ILE A N 1
ATOM 569 C CA . ILE A 1 71 ? 6.191 -8.950 -16.407 1.00 57.78 71 ILE A CA 1
ATOM 570 C C . ILE A 1 71 ? 7.319 -9.938 -16.701 1.00 57.78 71 ILE A C 1
ATOM 572 O O . ILE A 1 71 ? 8.146 -10.204 -15.827 1.00 57.78 71 ILE A O 1
ATOM 576 N N . GLU A 1 72 ? 7.350 -10.470 -17.923 1.00 53.41 72 GLU A N 1
ATOM 577 C CA . GLU A 1 72 ? 8.389 -11.392 -18.374 1.00 53.41 72 GLU A CA 1
ATOM 578 C C . GLU A 1 72 ? 9.779 -10.818 -18.052 1.00 53.41 72 GLU A C 1
ATOM 580 O O . GLU A 1 72 ? 10.129 -9.711 -18.460 1.00 53.41 72 GLU A O 1
ATOM 585 N N . GLY A 1 73 ? 10.555 -11.549 -17.249 1.00 57.75 73 GLY A N 1
ATOM 586 C CA . GLY A 1 73 ? 11.895 -11.145 -16.816 1.00 57.75 73 GLY A CA 1
ATOM 587 C C . GLY A 1 73 ? 11.979 -10.413 -15.470 1.00 57.75 73 GLY A C 1
ATOM 588 O O . GLY A 1 73 ? 13.061 -10.396 -14.880 1.00 57.75 73 GLY A O 1
ATOM 589 N N . PHE A 1 74 ? 10.881 -9.884 -14.914 1.00 61.03 74 PHE A N 1
ATOM 590 C CA . PHE A 1 74 ? 10.894 -9.321 -13.560 1.00 61.03 74 PHE A CA 1
ATOM 591 C C . PHE A 1 74 ? 10.722 -10.424 -12.509 1.00 61.03 74 PHE A C 1
ATOM 593 O O . PHE A 1 74 ? 9.622 -10.901 -12.241 1.00 61.03 74 PHE A O 1
ATOM 600 N N . LYS A 1 75 ? 11.828 -10.833 -11.882 1.00 67.06 75 LYS A N 1
ATOM 601 C CA . LYS A 1 75 ? 11.813 -11.827 -10.802 1.00 67.06 75 LYS A CA 1
ATOM 602 C C . LYS A 1 75 ? 11.630 -11.127 -9.460 1.00 67.06 75 LYS A C 1
ATOM 604 O O . LYS A 1 75 ? 12.597 -10.633 -8.884 1.00 67.06 75 LYS A O 1
ATOM 609 N N . VAL A 1 76 ? 10.394 -11.119 -8.962 1.00 65.88 76 VAL A N 1
ATOM 610 C CA . VAL A 1 76 ? 10.012 -10.576 -7.643 1.00 65.88 76 VAL A CA 1
ATOM 611 C C . VAL A 1 76 ? 10.966 -11.043 -6.538 1.00 65.88 76 VAL A C 1
ATOM 613 O O . VAL A 1 76 ? 11.419 -10.229 -5.737 1.00 65.88 76 VAL A O 1
ATOM 616 N N . ASP A 1 77 ? 11.348 -12.321 -6.551 1.00 67.62 77 ASP A N 1
ATOM 617 C CA . ASP A 1 77 ? 12.265 -12.890 -5.560 1.00 67.62 77 ASP A CA 1
ATOM 618 C C . ASP A 1 77 ? 13.670 -12.270 -5.626 1.00 67.62 77 ASP A C 1
ATOM 620 O O . ASP A 1 77 ? 14.294 -12.059 -4.591 1.00 67.62 77 ASP A O 1
ATOM 624 N N . LEU A 1 78 ? 14.180 -11.923 -6.817 1.00 69.94 78 LEU A N 1
ATOM 625 C CA . LEU A 1 78 ? 15.480 -11.245 -6.947 1.00 69.94 78 LEU A CA 1
ATOM 626 C C . LEU A 1 78 ? 15.444 -9.830 -6.366 1.00 69.94 78 LEU A C 1
ATOM 628 O O . LEU A 1 78 ? 16.423 -9.397 -5.765 1.00 69.94 78 LEU A O 1
ATOM 632 N N . HIS A 1 79 ? 14.328 -9.118 -6.526 1.00 69.06 79 HIS A N 1
ATOM 633 C CA . HIS A 1 79 ? 14.169 -7.798 -5.927 1.00 69.06 79 HIS A CA 1
ATOM 634 C C . HIS A 1 79 ? 14.114 -7.882 -4.401 1.00 69.06 79 HIS A C 1
ATOM 636 O O . HIS A 1 79 ? 14.856 -7.165 -3.735 1.00 69.06 79 HIS A O 1
ATOM 642 N N . TRP A 1 80 ? 13.298 -8.785 -3.845 1.00 70.75 80 TRP A N 1
ATOM 643 C CA . TRP A 1 80 ? 13.254 -8.976 -2.397 1.00 70.75 80 TRP A CA 1
ATOM 644 C C . TRP A 1 80 ? 14.619 -9.381 -1.846 1.00 70.75 80 TRP A C 1
ATOM 646 O O . TRP A 1 80 ? 15.071 -8.761 -0.893 1.00 70.75 80 TRP A O 1
ATOM 656 N N . ASN A 1 81 ? 15.331 -10.303 -2.506 1.00 74.81 81 ASN A N 1
ATOM 657 C CA . ASN A 1 81 ? 16.718 -10.655 -2.173 1.00 74.81 81 ASN A CA 1
ATOM 658 C C . ASN A 1 81 ? 17.672 -9.444 -2.150 1.00 74.81 81 ASN A C 1
ATOM 660 O O . ASN A 1 81 ? 18.609 -9.421 -1.358 1.00 74.81 81 ASN A O 1
ATOM 664 N N . ALA A 1 82 ? 17.447 -8.426 -2.987 1.00 71.06 82 ALA A N 1
ATOM 665 C CA . ALA A 1 82 ? 18.287 -7.227 -3.014 1.00 71.06 82 ALA A CA 1
ATOM 666 C C . ALA A 1 82 ? 18.070 -6.303 -1.803 1.00 71.06 82 ALA A C 1
ATOM 668 O O . ALA A 1 82 ? 18.983 -5.565 -1.430 1.00 71.06 82 ALA A O 1
ATOM 669 N N . ILE A 1 83 ? 16.884 -6.344 -1.191 1.00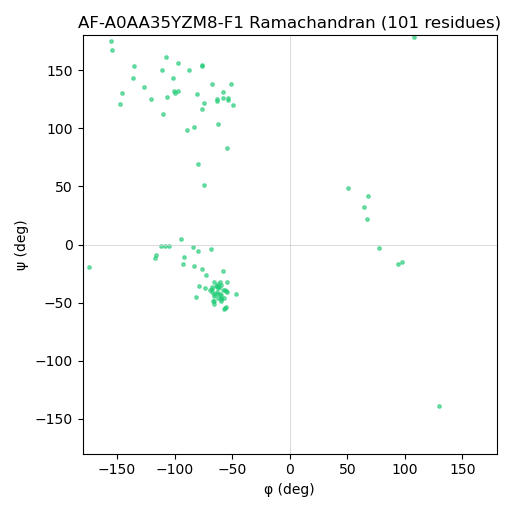 72.31 83 ILE A N 1
ATOM 670 C CA . ILE A 1 83 ? 16.514 -5.471 -0.069 1.00 72.31 83 ILE A CA 1
ATOM 671 C C . ILE A 1 83 ? 16.435 -6.202 1.267 1.00 72.31 83 ILE A C 1
ATOM 673 O O . ILE A 1 83 ? 16.181 -5.560 2.274 1.00 72.31 83 ILE A O 1
ATOM 677 N N . VAL A 1 84 ? 16.671 -7.512 1.321 1.00 76.56 84 VAL A N 1
ATOM 678 C CA . VAL A 1 84 ? 16.744 -8.251 2.586 1.00 76.56 84 VAL A CA 1
ATOM 679 C C . VAL A 1 84 ? 18.178 -8.440 3.083 1.00 76.56 84 VAL A C 1
ATOM 6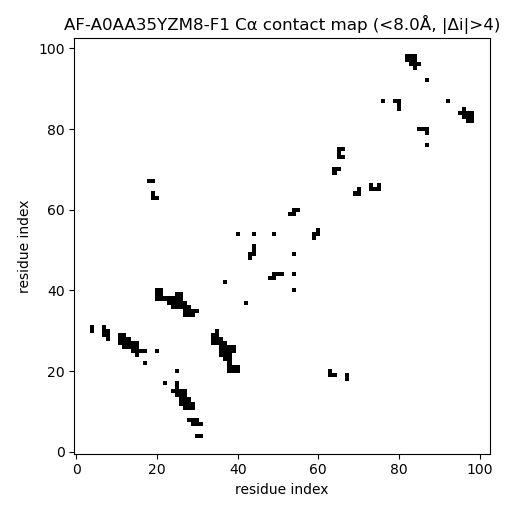81 O O . VAL A 1 84 ? 19.164 -8.421 2.340 1.00 76.56 84 VAL A O 1
ATOM 684 N N . ASN A 1 85 ? 18.300 -8.635 4.389 1.00 73.62 85 ASN A N 1
ATOM 685 C CA . ASN A 1 85 ? 19.496 -9.080 5.084 1.00 73.62 85 ASN A CA 1
ATOM 686 C C . ASN A 1 85 ? 19.638 -10.602 4.933 1.00 73.62 85 ASN A C 1
ATOM 688 O O . ASN A 1 85 ? 19.453 -11.347 5.890 1.00 73.62 85 ASN A O 1
ATOM 692 N N . GLY A 1 86 ? 19.933 -11.069 3.717 1.00 74.69 86 GLY A N 1
ATOM 693 C CA . GLY A 1 86 ? 20.140 -12.491 3.426 1.00 74.69 86 GLY A CA 1
ATOM 694 C C . GLY A 1 86 ? 19.326 -12.975 2.232 1.00 74.69 86 GLY A C 1
ATOM 695 O O . GLY A 1 86 ? 19.251 -12.290 1.217 1.00 74.69 86 GLY A O 1
ATOM 696 N N . VAL A 1 87 ? 18.747 -14.170 2.343 1.00 77.56 87 VAL A N 1
ATOM 697 C CA . VAL A 1 87 ? 17.838 -14.727 1.332 1.00 77.56 87 VAL A CA 1
ATOM 698 C C . VAL A 1 87 ? 16.401 -14.446 1.762 1.00 77.56 87 VAL A C 1
ATOM 700 O O . VAL A 1 87 ? 16.035 -14.674 2.913 1.00 77.56 87 VAL A O 1
ATOM 703 N N . TYR A 1 88 ? 15.583 -13.935 0.845 1.00 75.69 88 TYR A N 1
ATOM 704 C CA . TYR A 1 88 ? 14.164 -13.718 1.087 1.00 75.69 88 TYR A CA 1
ATOM 705 C C . TYR A 1 88 ? 13.423 -15.050 1.030 1.00 75.69 88 TYR A C 1
ATOM 707 O O . TYR A 1 88 ? 13.338 -15.688 -0.020 1.00 75.69 88 TYR A O 1
ATOM 715 N N . GLU A 1 89 ? 12.832 -15.432 2.157 1.00 76.62 89 GLU A N 1
ATOM 716 C CA . GLU A 1 89 ? 11.949 -16.585 2.261 1.00 76.62 89 GLU A CA 1
ATOM 717 C C . GLU A 1 89 ? 10.507 -16.121 2.488 1.00 76.62 89 GLU A C 1
ATOM 719 O O . GLU A 1 89 ? 10.135 -15.546 3.518 1.00 76.62 89 GLU A O 1
ATOM 724 N N . LYS A 1 90 ? 9.661 -16.361 1.486 1.00 68.56 90 LYS A N 1
ATOM 725 C CA . LYS A 1 90 ? 8.248 -15.995 1.541 1.00 68.56 90 LYS A CA 1
ATOM 726 C C . LYS A 1 90 ? 7.545 -16.768 2.663 1.00 68.56 90 LYS A C 1
ATOM 728 O O . LYS A 1 90 ? 7.518 -17.992 2.653 1.00 68.56 90 LYS A O 1
ATOM 733 N N . GLY A 1 91 ? 6.914 -16.045 3.588 1.00 68.69 91 GLY A N 1
ATOM 734 C CA . GLY A 1 91 ? 6.156 -16.620 4.710 1.00 68.69 91 GLY A CA 1
ATOM 735 C C . GLY A 1 91 ? 6.927 -16.705 6.030 1.00 68.69 91 GLY A C 1
ATOM 736 O O . GLY A 1 91 ? 6.295 -16.834 7.074 1.00 68.69 91 GLY A O 1
ATOM 737 N N . THR A 1 92 ? 8.255 -16.565 6.002 1.00 72.44 92 THR A N 1
ATOM 738 C CA . THR A 1 92 ? 9.117 -16.507 7.200 1.00 72.44 92 THR A CA 1
ATOM 739 C C . THR A 1 92 ? 9.855 -15.170 7.332 1.00 72.44 92 THR A C 1
ATOM 741 O O . THR A 1 92 ? 10.405 -14.877 8.392 1.00 72.44 92 THR A O 1
ATOM 744 N N . ALA A 1 93 ? 9.839 -14.331 6.289 1.00 68.88 93 ALA A N 1
ATOM 745 C CA . ALA A 1 93 ? 10.430 -12.997 6.309 1.00 68.88 93 ALA A CA 1
ATO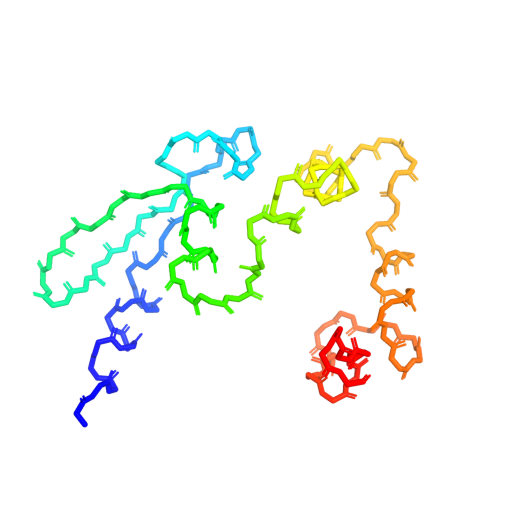M 746 C C . ALA A 1 93 ? 9.838 -12.102 7.417 1.00 68.88 93 ALA A C 1
ATOM 748 O O . ALA A 1 93 ? 8.627 -11.890 7.485 1.00 68.88 93 ALA A O 1
ATOM 749 N N . GLN A 1 94 ? 10.720 -11.547 8.251 1.00 68.44 94 GLN A N 1
ATOM 750 C CA . GLN A 1 94 ? 10.406 -10.546 9.272 1.00 68.44 94 GLN A CA 1
ATOM 751 C C . GLN A 1 94 ? 10.939 -9.169 8.858 1.00 68.44 94 GLN A C 1
ATOM 753 O O . GLN A 1 94 ? 11.831 -9.075 8.020 1.00 68.44 94 GLN A O 1
ATOM 758 N N . GLU A 1 95 ? 10.425 -8.098 9.465 1.00 66.69 95 GLU A N 1
ATOM 759 C CA . GLU A 1 95 ? 10.894 -6.724 9.218 1.00 66.69 95 GLU A CA 1
ATOM 760 C C . GLU A 1 95 ? 12.400 -6.563 9.475 1.00 66.69 95 GLU A C 1
ATOM 762 O O . GLU A 1 95 ? 13.095 -5.940 8.680 1.00 66.69 95 GLU A O 1
ATOM 767 N N . SER A 1 96 ? 12.927 -7.205 10.521 1.00 69.00 96 SER A N 1
ATOM 768 C CA . SER A 1 96 ? 14.366 -7.260 10.829 1.00 69.00 96 SER A CA 1
ATOM 769 C C . SER A 1 96 ? 15.210 -7.864 9.699 1.00 69.00 96 SER A C 1
ATOM 771 O O . SER A 1 96 ? 16.407 -7.587 9.586 1.00 69.00 96 SER A O 1
ATOM 773 N N . ASN A 1 97 ? 14.585 -8.667 8.836 1.00 72.94 97 ASN A N 1
ATOM 774 C CA . ASN A 1 97 ? 15.233 -9.257 7.677 1.00 72.94 97 ASN A CA 1
ATOM 775 C C . ASN A 1 97 ? 15.243 -8.296 6.489 1.00 72.94 97 ASN A C 1
ATOM 777 O O . ASN A 1 97 ? 15.789 -8.664 5.462 1.00 72.94 97 ASN A O 1
ATOM 781 N N . ILE A 1 98 ? 14.665 -7.098 6.572 1.00 73.25 98 ILE A N 1
ATOM 782 C CA . ILE A 1 98 ? 14.674 -6.102 5.499 1.00 73.25 98 ILE A CA 1
ATOM 783 C C . ILE A 1 98 ? 15.752 -5.062 5.824 1.00 73.25 98 ILE A C 1
ATOM 785 O O . ILE A 1 98 ? 15.838 -4.556 6.941 1.00 73.25 98 ILE A O 1
ATOM 789 N N . ARG A 1 99 ? 16.598 -4.736 4.844 1.00 68.06 99 ARG A N 1
ATOM 790 C CA . ARG A 1 99 ? 17.472 -3.562 4.891 1.00 68.06 99 ARG A CA 1
ATOM 791 C C . ARG A 1 99 ? 16.559 -2.352 4.956 1.00 68.06 99 ARG A C 1
ATOM 793 O O . ARG A 1 99 ? 15.927 -2.005 3.959 1.00 68.06 99 ARG A O 1
ATOM 800 N N . SER A 1 100 ? 16.437 -1.768 6.143 1.00 49.38 100 SER A N 1
ATOM 801 C CA . SER A 1 100 ? 15.675 -0.540 6.316 1.00 49.38 100 SER A CA 1
ATOM 802 C C . SER A 1 100 ? 16.200 0.489 5.313 1.00 49.38 100 SER A C 1
ATOM 804 O O . SER A 1 100 ? 17.396 0.765 5.318 1.00 49.38 100 SER A O 1
ATOM 806 N N . PRO A 1 101 ? 15.355 1.078 4.453 1.00 48.94 101 PRO A N 1
ATOM 807 C CA . PRO A 1 101 ? 15.792 2.177 3.597 1.00 48.94 101 PRO A CA 1
ATOM 808 C C . PRO A 1 101 ? 16.093 3.457 4.402 1.00 48.94 101 PRO A C 1
ATOM 810 O O . PRO A 1 101 ? 16.528 4.449 3.827 1.00 48.94 101 PRO A O 1
ATOM 813 N N . ILE A 1 102 ? 15.846 3.445 5.720 1.00 42.16 102 ILE A N 1
ATOM 814 C CA . ILE A 1 102 ? 15.880 4.612 6.611 1.00 42.16 102 ILE A CA 1
ATOM 815 C C . ILE A 1 102 ? 17.055 4.536 7.617 1.00 42.16 102 ILE A C 1
ATOM 817 O O . ILE A 1 102 ? 17.242 5.466 8.403 1.00 42.16 102 ILE A O 1
ATOM 821 N N . HIS A 1 103 ? 17.874 3.472 7.600 1.00 35.88 103 HIS A N 1
ATOM 822 C CA . HIS A 1 103 ? 19.079 3.332 8.439 1.00 35.88 103 HIS A CA 1
ATOM 823 C C . HIS A 1 103 ? 20.304 2.904 7.634 1.00 35.88 103 HIS A C 1
ATOM 825 O O . HIS A 1 103 ? 20.212 1.882 6.921 1.00 35.88 103 HIS A O 1
#

pLDDT: mean 75.03, std 12.41, range [35.88, 93.25]

Mean predicted aligned error: 10.06 Å

Secondary structure (DSSP, 8-state):
--HHHHHHHHHH-EE---SSS-STT-EEEEETTEEEEE-HHHHHHHTTSS-HHHHT-HHHHHHHHHHHHT-TT--HHHHHHHHBSS---TTT--GGGB--TT-

Solvent-accessible surface area (backbone atoms only — not comparable to full-atom values): 6138 Å² total; per-residue (Å²): 143,54,67,66,47,51,49,42,28,69,77,46,56,45,72,53,96,55,92,56,54,76,47,78,59,28,31,34,29,34,54,89,91,40,81,47,68,35,21,49,52,59,46,36,45,75,71,64,76,42,53,71,73,52,65,71,26,68,68,48,51,49,49,51,43,23,66,76,64,62,37,90,87,51,53,63,67,60,54,46,31,72,43,28,71,57,81,66,46,92,93,74,69,51,75,88,38,37,58,55,95,88,113

Foldseek 3Di:
DCVVQVCQFVVFWDADLDQFQPPFFRIWGDGPNDIDTGGNLVVCVVVVVDDPCQSPDPVNRVLGNCVSVVPVPDDNQVVQCVFFCHGDDPPPDDPNRGNPPVD